Protein AF-A0A1Y1XX23-F1 (afdb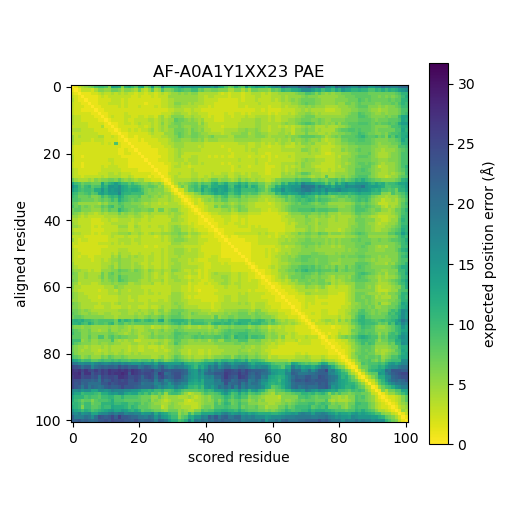_monomer)

InterPro domains:
  IPR007120 DNA-directed RNA polymerase, subunit 2, hybrid-binding domain [PF00562] (6-83)
  IPR037033 DNA-directed RNA polymerase, subunit 2, hybrid-binding domain superfamily [G3DSA:2.40.270.10] (3-96)

Solvent-accessible surface area (backbone atoms only — not comparable to full-atom values): 6618 Å² total; per-residue (Å²): 124,55,78,52,49,42,60,46,71,68,52,89,83,46,58,72,67,59,47,51,54,52,26,55,50,55,53,75,59,57,52,97,48,52,45,54,78,57,47,35,73,70,96,73,79,34,73,56,38,63,74,69,46,42,75,81,63,42,72,39,68,55,73,89,83,83,92,72,97,53,98,67,65,48,52,93,90,34,74,82,76,77,88,67,72,41,78,85,81,57,43,56,95,49,78,47,74,58,86,76,132

Sequence (101 aa):
MGIPASMVPNGNHNQSACNFFASAMIKQASGDTNFLESAQVPLVNTFAYNLLKMDKQPNRVKLVVMIQSYTGYNQNDGVIISKLPLTKLVAYWKMVTYNVP

Structure (mmCIF, N/CA/C/O backbone):
data_AF-A0A1Y1XX23-F1
#
_entry.id   AF-A0A1Y1XX23-F1
#
loop_
_atom_site.group_PDB
_atom_site.id
_atom_site.type_symbol
_atom_site.label_atom_id
_atom_site.label_alt_id
_atom_site.label_comp_id
_atom_site.label_asym_id
_atom_site.label_entity_id
_atom_site.label_seq_id
_atom_site.pdbx_PDB_ins_code
_atom_site.Cartn_x
_atom_site.Cartn_y
_atom_site.Cartn_z
_atom_site.occupancy
_atom_site.B_iso_or_equiv
_atom_site.auth_seq_id
_atom_site.auth_comp_id
_atom_site.auth_asym_id
_atom_site.auth_atom_id
_atom_site.pdbx_PDB_model_num
ATOM 1 N N . MET A 1 1 ? 11.835 12.868 -9.079 1.00 68.38 1 MET A N 1
ATOM 2 C CA . MET A 1 1 ? 11.246 11.835 -8.195 1.00 68.38 1 MET A CA 1
ATOM 3 C C . MET A 1 1 ? 12.217 10.671 -8.088 1.00 68.38 1 MET A C 1
ATOM 5 O O . MET A 1 1 ? 12.743 10.268 -9.116 1.00 68.38 1 MET A O 1
ATOM 9 N N . GLY A 1 2 ? 12.479 10.153 -6.886 1.00 86.06 2 GLY A N 1
ATOM 10 C CA . GLY A 1 2 ? 13.211 8.887 -6.725 1.00 86.06 2 GLY A CA 1
ATOM 11 C C . GLY A 1 2 ? 12.326 7.673 -7.029 1.00 86.06 2 GLY A C 1
ATOM 12 O O . GLY A 1 2 ? 11.110 7.822 -7.130 1.00 86.06 2 GLY A O 1
ATOM 13 N N . ILE A 1 3 ? 12.921 6.478 -7.116 1.00 88.62 3 ILE A N 1
ATOM 14 C CA . ILE A 1 3 ? 12.219 5.207 -7.395 1.00 88.62 3 ILE A CA 1
ATOM 15 C C . ILE A 1 3 ? 10.960 4.994 -6.521 1.00 88.62 3 ILE A C 1
ATOM 17 O O . ILE A 1 3 ? 9.897 4.732 -7.075 1.00 88.62 3 ILE A O 1
ATOM 21 N N . PRO A 1 4 ? 10.994 5.147 -5.180 1.00 89.06 4 PRO A N 1
ATOM 22 C CA . PRO A 1 4 ? 9.784 4.967 -4.372 1.00 89.06 4 PRO A CA 1
ATOM 23 C C . PRO A 1 4 ? 8.728 6.057 -4.598 1.00 89.06 4 PRO A C 1
ATOM 25 O O . PRO A 1 4 ? 7.537 5.765 -4.563 1.00 89.06 4 PRO A O 1
ATOM 28 N N . ALA A 1 5 ? 9.142 7.291 -4.893 1.00 91.19 5 ALA A N 1
ATOM 29 C CA . ALA A 1 5 ? 8.216 8.392 -5.153 1.00 91.19 5 ALA A CA 1
ATOM 30 C C . ALA A 1 5 ? 7.533 8.277 -6.524 1.00 91.19 5 ALA A C 1
ATOM 32 O O . ALA A 1 5 ? 6.390 8.696 -6.677 1.00 91.19 5 ALA A O 1
ATOM 33 N N . SER A 1 6 ? 8.199 7.682 -7.519 1.00 91.25 6 SER A N 1
ATOM 34 C CA . SER A 1 6 ? 7.615 7.435 -8.844 1.00 91.25 6 SER A CA 1
ATOM 35 C C . SER A 1 6 ? 6.658 6.238 -8.881 1.00 91.25 6 SER A C 1
ATOM 37 O O . SER A 1 6 ? 5.943 6.064 -9.868 1.00 91.25 6 SER A O 1
ATOM 39 N N . MET A 1 7 ? 6.610 5.427 -7.820 1.00 89.94 7 MET A N 1
ATOM 40 C CA . MET A 1 7 ? 5.634 4.345 -7.648 1.00 89.94 7 MET A CA 1
ATOM 41 C C . MET A 1 7 ? 4.296 4.816 -7.058 1.00 89.94 7 MET A C 1
ATOM 43 O O . MET A 1 7 ? 3.347 4.036 -7.026 1.00 89.94 7 MET A O 1
ATOM 47 N N . VAL A 1 8 ? 4.198 6.064 -6.586 1.00 91.69 8 VAL A N 1
ATOM 48 C CA . VAL A 1 8 ? 2.946 6.616 -6.052 1.00 91.69 8 VAL A CA 1
ATOM 49 C C . VAL A 1 8 ? 2.022 6.998 -7.221 1.00 91.69 8 VAL A C 1
ATOM 51 O O . VAL A 1 8 ? 2.380 7.878 -8.011 1.00 91.69 8 VAL A O 1
ATOM 54 N N . PRO A 1 9 ? 0.841 6.367 -7.368 1.00 91.00 9 PRO A N 1
ATOM 55 C CA . PRO A 1 9 ? -0.091 6.714 -8.434 1.00 91.00 9 PRO A CA 1
ATOM 56 C C . PRO A 1 9 ? -0.652 8.120 -8.206 1.00 91.00 9 PRO A C 1
ATOM 58 O O . PRO A 1 9 ? -0.952 8.500 -7.077 1.00 91.00 9 PRO A O 1
ATOM 61 N N . ASN A 1 10 ? -0.801 8.894 -9.283 1.00 91.25 10 ASN A N 1
ATOM 62 C CA . ASN A 1 10 ? -1.364 10.248 -9.247 1.00 91.25 10 ASN A CA 1
ATOM 63 C C . ASN A 1 10 ? -0.710 11.195 -8.220 1.00 91.25 10 ASN A C 1
ATOM 65 O O . ASN A 1 10 ? -1.383 12.086 -7.709 1.00 91.25 10 ASN A O 1
ATOM 69 N N . GLY A 1 11 ? 0.599 11.065 -7.961 1.00 87.88 11 GLY A N 1
ATOM 70 C CA . GLY A 1 11 ? 1.301 11.856 -6.937 1.00 87.88 11 GLY A CA 1
ATOM 71 C C . GLY A 1 11 ? 1.139 13.380 -7.057 1.00 87.88 11 GLY A C 1
ATOM 72 O O . GLY A 1 11 ? 1.159 14.072 -6.046 1.00 87.88 11 GLY A O 1
ATOM 73 N N . ASN A 1 12 ? 0.893 13.916 -8.256 1.00 91.31 12 ASN A N 1
ATOM 74 C CA . ASN A 1 12 ? 0.649 15.351 -8.466 1.00 91.31 12 ASN A CA 1
ATOM 75 C C . ASN A 1 12 ? -0.692 15.850 -7.890 1.00 91.31 12 ASN A C 1
ATOM 77 O O . ASN A 1 12 ? -0.853 17.049 -7.698 1.00 91.31 12 ASN A O 1
ATOM 81 N N . HIS A 1 13 ? -1.647 14.953 -7.626 1.00 93.62 13 HIS A N 1
ATOM 82 C CA . HIS A 1 13 ? -2.953 15.275 -7.032 1.00 93.62 13 HIS A CA 1
ATOM 83 C C . HIS A 1 13 ? -2.958 15.122 -5.508 1.00 93.62 13 HIS A C 1
ATOM 85 O O . HIS A 1 13 ? -3.989 15.302 -4.867 1.00 93.62 13 HIS A O 1
ATOM 91 N N . ASN A 1 14 ? -1.820 14.741 -4.932 1.00 91.44 14 ASN A N 1
ATOM 92 C CA . ASN A 1 14 ? -1.684 14.469 -3.517 1.00 91.44 14 ASN A CA 1
ATOM 93 C C . ASN A 1 14 ? -0.838 15.553 -2.848 1.00 91.44 14 ASN A C 1
ATOM 95 O O . ASN A 1 14 ? 0.042 16.153 -3.470 1.00 91.44 14 ASN A O 1
ATOM 99 N N . GLN A 1 15 ? -1.062 15.775 -1.557 1.00 94.44 15 GLN A N 1
ATOM 100 C CA . GLN A 1 15 ? -0.211 16.673 -0.788 1.00 94.44 15 GLN A CA 1
ATOM 101 C C . GLN A 1 15 ? 1.227 16.128 -0.750 1.00 94.44 15 GLN A C 1
ATOM 103 O O . GLN A 1 15 ? 1.453 14.920 -0.633 1.00 94.44 15 GLN A O 1
ATOM 108 N N . SER A 1 16 ? 2.219 17.021 -0.809 1.00 91.31 16 SER A N 1
ATOM 109 C CA . SER A 1 16 ? 3.642 16.649 -0.801 1.00 91.31 16 SER A CA 1
ATOM 110 C C . SER A 1 16 ? 4.026 15.780 0.405 1.00 91.31 16 SER A C 1
ATOM 112 O O . SER A 1 16 ? 4.773 14.814 0.245 1.00 91.31 16 SER A O 1
ATOM 114 N N . ALA A 1 17 ? 3.460 16.060 1.584 1.00 91.44 17 ALA A N 1
ATOM 115 C CA . ALA A 1 17 ? 3.651 15.258 2.793 1.00 91.44 17 ALA A CA 1
ATOM 116 C C . ALA A 1 17 ? 3.117 13.821 2.635 1.00 91.44 17 ALA A C 1
ATOM 118 O O . ALA A 1 17 ? 3.819 12.860 2.944 1.00 91.44 17 ALA A O 1
ATOM 119 N N . CYS A 1 18 ? 1.919 13.643 2.072 1.00 90.31 18 CYS A N 1
ATOM 120 C CA . CYS A 1 18 ? 1.344 12.318 1.825 1.00 90.31 18 CYS A CA 1
ATOM 121 C C . CYS A 1 18 ? 2.180 11.498 0.830 1.00 90.31 18 CYS A C 1
ATOM 123 O O . CYS A 1 18 ? 2.353 10.294 1.017 1.00 90.31 18 CYS A O 1
ATOM 125 N N . ASN A 1 19 ? 2.766 12.141 -0.184 1.00 92.25 19 ASN A N 1
ATOM 126 C CA . ASN A 1 19 ? 3.693 11.472 -1.102 1.00 92.25 19 ASN A CA 1
ATOM 127 C C . AS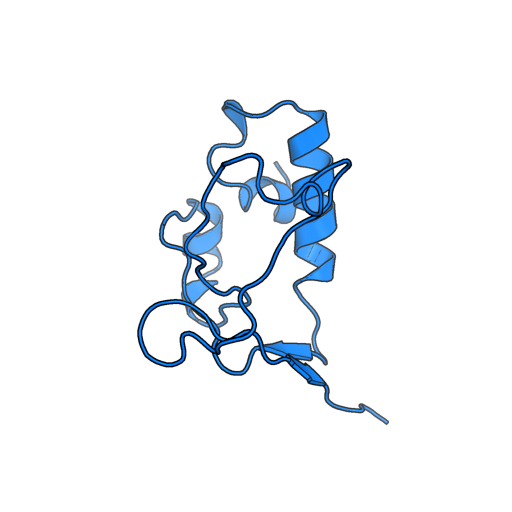N A 1 19 ? 4.968 10.996 -0.401 1.00 92.25 19 ASN A C 1
ATOM 129 O O . ASN A 1 19 ? 5.475 9.917 -0.718 1.00 92.25 19 ASN A O 1
ATOM 133 N N . PHE A 1 20 ? 5.479 11.772 0.556 1.00 91.94 20 PHE A N 1
ATOM 134 C CA . PHE A 1 20 ? 6.628 11.374 1.365 1.00 91.94 20 PHE A CA 1
ATOM 135 C C . PHE A 1 20 ? 6.311 10.129 2.205 1.00 91.94 20 PHE A C 1
ATOM 137 O O . PHE A 1 20 ? 7.054 9.146 2.138 1.00 91.94 20 PHE A O 1
ATOM 144 N N . PHE A 1 21 ? 5.172 10.118 2.908 1.00 92.94 21 PHE A N 1
ATOM 145 C CA . PHE A 1 21 ? 4.745 8.960 3.700 1.00 92.94 21 PHE A CA 1
ATOM 146 C C . PHE A 1 21 ? 4.523 7.716 2.837 1.00 92.94 21 PHE A C 1
ATOM 148 O O . PHE A 1 21 ? 5.073 6.657 3.138 1.00 92.94 21 PHE A O 1
ATOM 155 N N . ALA A 1 22 ? 3.813 7.847 1.714 1.00 91.44 22 ALA A N 1
ATOM 156 C CA . ALA A 1 22 ? 3.602 6.739 0.787 1.00 91.44 22 ALA A CA 1
ATOM 157 C C . ALA A 1 22 ? 4.934 6.171 0.266 1.00 91.44 22 ALA A C 1
ATOM 159 O O . ALA A 1 22 ? 5.134 4.957 0.250 1.00 91.44 22 ALA A O 1
ATOM 160 N N . SER A 1 23 ? 5.885 7.039 -0.091 1.00 91.50 23 SER A N 1
ATOM 161 C CA . SER A 1 23 ? 7.215 6.628 -0.563 1.00 91.50 23 SER A CA 1
ATOM 162 C C . SER A 1 23 ? 8.003 5.850 0.496 1.00 91.50 23 SER A C 1
ATOM 164 O O . SER A 1 23 ? 8.701 4.890 0.163 1.00 91.50 23 SER A O 1
ATOM 166 N N . ALA A 1 24 ? 7.902 6.247 1.767 1.00 92.00 24 ALA A N 1
ATOM 167 C CA . ALA A 1 24 ? 8.540 5.538 2.873 1.00 92.00 24 ALA A CA 1
ATOM 168 C C . ALA A 1 24 ? 7.884 4.167 3.123 1.00 92.00 24 ALA A C 1
ATOM 170 O O . ALA A 1 24 ? 8.587 3.164 3.249 1.00 92.00 24 ALA A O 1
ATOM 171 N N . MET A 1 25 ? 6.550 4.099 3.109 1.00 91.06 25 MET A N 1
ATOM 172 C CA . MET A 1 25 ? 5.786 2.864 3.334 1.00 91.06 25 MET A CA 1
ATOM 173 C C . MET A 1 25 ? 5.997 1.816 2.231 1.00 91.06 25 MET A C 1
ATOM 175 O O . MET A 1 25 ? 6.030 0.621 2.511 1.00 91.06 25 MET A O 1
ATOM 179 N N . ILE A 1 26 ? 6.220 2.235 0.980 1.00 88.38 26 ILE A N 1
ATOM 180 C CA . ILE A 1 26 ? 6.510 1.314 -0.136 1.00 88.38 26 ILE A CA 1
ATOM 181 C C . ILE A 1 26 ? 7.756 0.456 0.134 1.00 88.38 26 ILE A C 1
ATOM 183 O O . ILE A 1 26 ? 7.801 -0.709 -0.267 1.00 88.38 26 ILE A O 1
ATOM 187 N N . LYS A 1 27 ? 8.750 1.001 0.848 1.00 85.81 27 LYS A N 1
ATOM 188 C CA . LYS A 1 27 ? 9.940 0.238 1.246 1.00 85.81 27 LYS A CA 1
ATOM 189 C C . LYS A 1 27 ? 9.615 -0.823 2.294 1.00 85.81 27 LYS A C 1
ATOM 191 O O . LYS A 1 27 ? 10.158 -1.910 2.218 1.00 85.81 27 LYS A O 1
ATOM 196 N N . GLN A 1 28 ? 8.707 -0.538 3.226 1.00 85.88 28 GLN A N 1
ATOM 197 C CA . GLN A 1 28 ? 8.296 -1.507 4.250 1.00 85.88 28 GLN A CA 1
ATOM 198 C C . GLN A 1 28 ? 7.511 -2.683 3.653 1.00 85.88 28 GLN A C 1
ATOM 200 O O . GLN A 1 28 ? 7.577 -3.794 4.167 1.00 85.88 28 GLN A O 1
ATOM 205 N N . ALA A 1 29 ? 6.798 -2.454 2.549 1.00 79.06 29 ALA A N 1
ATOM 206 C CA . ALA A 1 29 ? 6.064 -3.498 1.837 1.00 79.06 29 ALA A CA 1
ATOM 207 C C . ALA A 1 29 ? 6.962 -4.431 1.000 1.00 79.06 29 ALA A C 1
ATOM 209 O O . ALA A 1 29 ? 6.492 -5.457 0.515 1.00 79.06 29 ALA A O 1
ATOM 210 N N . SER A 1 30 ? 8.228 -4.066 0.781 1.00 70.69 30 SER A N 1
ATOM 211 C CA . SER A 1 30 ? 9.153 -4.794 -0.091 1.00 70.69 30 SER A CA 1
ATOM 212 C C . SER A 1 30 ? 10.302 -5.339 0.754 1.00 70.69 30 SER A C 1
ATOM 214 O O . SER A 1 30 ? 11.162 -4.572 1.173 1.00 70.69 30 SER A O 1
ATOM 216 N N . GLY A 1 31 ? 10.318 -6.644 1.027 1.00 67.81 31 GLY A N 1
ATOM 217 C CA . GLY A 1 31 ? 11.386 -7.281 1.799 1.00 67.81 31 GLY A CA 1
ATOM 218 C C . GLY A 1 31 ? 11.746 -8.651 1.239 1.00 67.81 31 GLY A C 1
ATOM 219 O O . GLY A 1 31 ? 10.867 -9.383 0.794 1.00 67.81 31 GLY A O 1
ATOM 220 N N . ASP A 1 32 ? 13.031 -8.997 1.288 1.00 68.25 32 ASP A N 1
ATOM 221 C CA . ASP A 1 32 ? 13.571 -10.223 0.679 1.00 68.25 32 ASP A CA 1
ATOM 222 C C . ASP A 1 32 ? 13.135 -11.510 1.400 1.00 68.25 32 ASP A C 1
ATOM 224 O O . ASP A 1 32 ? 13.193 -12.596 0.831 1.00 68.25 32 ASP A O 1
ATOM 228 N N . THR A 1 33 ? 12.680 -11.403 2.650 1.00 73.44 33 THR A N 1
ATOM 229 C CA . THR A 1 33 ? 12.286 -12.544 3.493 1.00 73.44 33 THR A CA 1
ATOM 230 C C . THR A 1 33 ? 10.777 -12.770 3.556 1.00 73.44 33 THR A C 1
ATOM 232 O O . THR A 1 33 ? 10.334 -13.811 4.042 1.00 73.44 33 THR A O 1
ATOM 235 N N . ASN A 1 34 ? 9.983 -11.816 3.061 1.00 78.06 34 ASN A N 1
ATOM 236 C CA . ASN A 1 34 ? 8.543 -11.754 3.274 1.00 78.06 34 ASN A CA 1
ATOM 237 C C . ASN A 1 34 ? 7.806 -11.707 1.935 1.00 78.06 34 ASN A C 1
ATOM 239 O O . ASN A 1 34 ? 7.775 -10.674 1.267 1.00 78.06 34 ASN A O 1
ATOM 243 N N . PHE A 1 35 ? 7.166 -12.817 1.571 1.00 79.31 35 PHE A N 1
ATOM 244 C CA . PHE A 1 35 ? 6.444 -12.943 0.308 1.00 79.31 35 PHE A CA 1
ATOM 245 C C . PHE A 1 35 ? 4.946 -13.053 0.535 1.00 79.31 35 PHE A C 1
ATOM 247 O O . PHE A 1 35 ? 4.467 -13.734 1.442 1.00 79.31 35 PHE A O 1
ATOM 254 N N . LEU A 1 36 ? 4.196 -12.387 -0.332 1.00 80.94 36 LEU A N 1
ATOM 255 C CA . LEU A 1 36 ? 2.749 -12.443 -0.338 1.00 80.94 36 LEU A CA 1
ATOM 256 C C . LEU A 1 36 ? 2.293 -13.646 -1.175 1.00 80.94 36 LEU A C 1
ATOM 258 O O . LEU A 1 36 ? 2.589 -13.713 -2.365 1.00 80.94 36 LEU A O 1
ATOM 262 N N . GLU A 1 37 ? 1.550 -14.574 -0.568 1.00 80.56 37 GLU A N 1
ATOM 263 C CA . GLU A 1 37 ? 1.141 -15.834 -1.218 1.00 80.56 37 GLU A CA 1
ATOM 264 C C . GLU A 1 37 ? 0.251 -15.605 -2.452 1.00 80.56 37 GLU A C 1
ATOM 266 O O . GLU A 1 37 ? 0.310 -16.347 -3.427 1.00 80.56 37 GLU A O 1
ATOM 271 N N . SER A 1 38 ? -0.577 -14.560 -2.428 1.00 81.69 38 SER A N 1
ATOM 272 C CA . SER A 1 38 ? -1.519 -14.223 -3.504 1.00 81.69 38 SER A CA 1
ATOM 273 C C . SER A 1 38 ? -1.314 -12.791 -3.986 1.00 81.69 38 SER A C 1
ATOM 275 O O . SER A 1 38 ? -2.225 -11.962 -3.939 1.00 81.69 38 SER A O 1
ATOM 277 N N . ALA A 1 39 ? -0.092 -12.487 -4.415 1.00 85.38 39 ALA A N 1
ATOM 278 C CA . ALA A 1 39 ? 0.234 -11.181 -4.956 1.00 85.38 39 ALA A CA 1
ATOM 279 C C . ALA A 1 39 ? -0.487 -10.893 -6.281 1.00 85.38 39 ALA A C 1
ATOM 281 O O . ALA A 1 39 ? -0.676 -11.763 -7.128 1.00 85.38 39 ALA A O 1
ATOM 282 N N . GLN A 1 40 ? -0.895 -9.640 -6.453 1.00 86.12 40 GLN A N 1
ATOM 283 C CA . GLN A 1 40 ? -1.666 -9.162 -7.589 1.00 86.12 40 GLN A CA 1
ATOM 284 C C . GLN A 1 40 ? -1.046 -7.888 -8.163 1.00 86.12 40 GLN A C 1
ATOM 286 O O . GLN A 1 40 ? -0.535 -7.033 -7.435 1.00 86.12 40 GLN A O 1
ATOM 291 N N . VAL A 1 41 ? -1.150 -7.741 -9.482 1.00 89.75 41 VAL A N 1
ATOM 292 C CA . VAL A 1 41 ? -0.779 -6.512 -10.190 1.00 89.75 41 VAL A CA 1
ATOM 293 C C . VAL A 1 41 ? -1.800 -5.405 -9.868 1.00 89.75 41 VAL A C 1
ATOM 295 O O . VAL A 1 41 ? -3.010 -5.688 -9.853 1.00 89.75 41 VAL A O 1
ATOM 298 N N . PRO A 1 42 ? -1.362 -4.159 -9.588 1.00 89.38 42 PRO A N 1
ATOM 299 C CA . PRO A 1 42 ? -2.278 -3.054 -9.327 1.00 89.3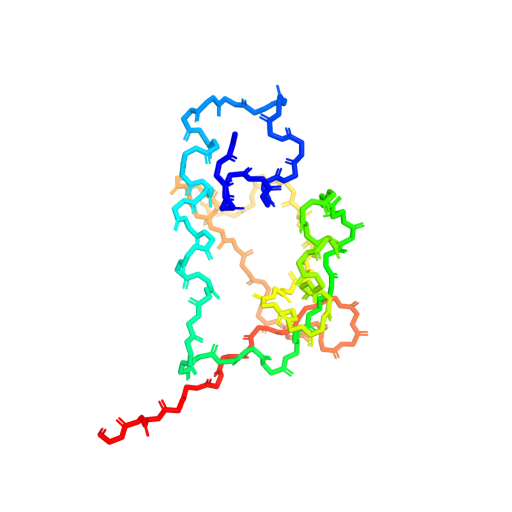8 42 PRO A CA 1
ATOM 300 C C . PRO A 1 42 ? -3.129 -2.737 -10.563 1.00 89.38 42 PRO A C 1
ATOM 302 O O . PRO A 1 42 ? -2.699 -2.919 -11.697 1.00 89.38 42 PRO A O 1
ATOM 305 N N . LEU A 1 43 ? -4.348 -2.230 -10.354 1.00 90.25 43 LEU A N 1
ATOM 306 C CA . LEU A 1 43 ? -5.206 -1.798 -11.470 1.00 90.25 43 LEU A CA 1
ATOM 307 C C . LEU A 1 43 ? -4.684 -0.526 -12.150 1.00 90.25 43 LEU A C 1
ATOM 309 O O . LEU A 1 43 ? -4.920 -0.319 -13.335 1.00 90.25 43 LEU A O 1
ATOM 313 N N . VAL A 1 44 ? -4.003 0.333 -11.390 1.00 91.00 44 VAL A N 1
ATOM 314 C CA . VAL A 1 44 ? -3.445 1.601 -11.861 1.00 91.00 44 VAL A CA 1
ATOM 315 C C . VAL A 1 44 ? -1.950 1.592 -11.578 1.00 91.00 44 VAL A C 1
ATOM 317 O O . VAL A 1 44 ? -1.542 1.564 -10.417 1.00 91.00 44 VAL A O 1
ATOM 320 N N . ASN A 1 45 ? -1.151 1.638 -12.643 1.00 89.81 45 ASN A N 1
ATOM 321 C CA . ASN A 1 45 ? 0.309 1.582 -12.590 1.00 89.81 45 ASN A CA 1
ATOM 322 C C . ASN A 1 45 ? 0.929 2.888 -13.094 1.00 89.81 45 ASN A C 1
ATOM 324 O O . ASN A 1 45 ? 0.335 3.615 -13.891 1.00 89.81 45 ASN A O 1
ATOM 328 N N . THR A 1 46 ? 2.150 3.180 -12.644 1.00 91.38 46 THR A N 1
ATOM 329 C CA . THR A 1 46 ? 2.941 4.313 -13.142 1.00 91.38 46 THR A CA 1
ATOM 330 C C . THR A 1 46 ? 3.899 3.864 -14.245 1.00 91.38 46 THR A C 1
ATOM 332 O O . THR A 1 46 ? 4.235 2.686 -14.362 1.00 91.38 46 THR A O 1
ATOM 335 N N . PHE A 1 47 ? 4.409 4.808 -15.038 1.00 90.25 47 PHE A N 1
ATOM 336 C CA . PHE A 1 47 ? 5.439 4.511 -16.042 1.00 90.25 47 PHE A CA 1
ATOM 337 C C . PHE A 1 47 ? 6.670 3.818 -15.431 1.00 90.25 47 PHE A C 1
ATOM 339 O O . PHE A 1 47 ? 7.195 2.863 -16.000 1.00 90.25 47 PHE A O 1
ATOM 346 N N . ALA A 1 48 ? 7.099 4.258 -14.243 1.00 91.38 48 ALA A N 1
ATOM 347 C CA . ALA A 1 48 ? 8.237 3.669 -13.541 1.00 91.38 48 ALA A CA 1
ATOM 348 C C . ALA A 1 48 ? 7.986 2.208 -13.129 1.00 91.38 48 ALA A C 1
ATOM 350 O O . ALA A 1 48 ? 8.902 1.393 -13.212 1.00 91.38 48 ALA A O 1
ATOM 351 N N . TYR A 1 49 ? 6.753 1.867 -12.738 1.00 91.19 49 TYR A N 1
ATOM 352 C CA . TYR A 1 49 ? 6.366 0.496 -12.398 1.00 91.19 49 TYR A CA 1
ATOM 353 C C . TYR A 1 49 ? 6.547 -0.456 -13.594 1.00 91.19 49 TYR A C 1
ATOM 355 O O . TYR A 1 49 ? 7.164 -1.516 -13.461 1.00 91.19 49 TYR A O 1
ATOM 363 N N . ASN A 1 50 ? 6.104 -0.026 -14.781 1.00 90.56 50 ASN A N 1
ATOM 364 C CA . ASN A 1 50 ? 6.253 -0.791 -16.023 1.00 90.56 50 ASN A CA 1
ATOM 365 C C . ASN A 1 50 ? 7.722 -0.871 -16.471 1.00 90.56 50 ASN A C 1
ATOM 367 O O . ASN A 1 50 ? 8.191 -1.933 -16.878 1.00 90.56 50 ASN A O 1
ATOM 371 N N . LEU A 1 51 ? 8.469 0.235 -16.360 1.00 92.19 51 LEU A N 1
ATOM 372 C CA . LEU A 1 51 ? 9.891 0.294 -16.715 1.00 92.19 51 LEU A CA 1
ATOM 373 C C . LEU A 1 51 ? 10.728 -0.693 -15.886 1.00 92.19 51 LEU A C 1
ATOM 375 O O . LEU A 1 51 ? 11.583 -1.391 -16.428 1.00 92.19 51 LEU A O 1
ATOM 379 N N . LEU A 1 52 ? 10.449 -0.781 -14.583 1.00 90.25 52 LEU A N 1
ATOM 380 C CA . LEU A 1 52 ? 11.115 -1.697 -13.654 1.00 90.25 52 LEU A CA 1
ATOM 381 C C . LEU A 1 52 ? 10.553 -3.128 -13.706 1.00 90.25 52 LEU A C 1
ATOM 383 O O . LEU A 1 52 ? 11.049 -4.001 -12.998 1.00 90.25 52 LEU A O 1
ATOM 387 N N . LYS A 1 53 ? 9.544 -3.387 -14.552 1.00 90.44 53 LYS A N 1
ATOM 388 C CA . LYS A 1 53 ? 8.886 -4.694 -14.722 1.00 90.44 53 LYS A CA 1
ATOM 389 C C . LYS A 1 53 ? 8.395 -5.291 -13.401 1.00 90.44 53 LYS A C 1
ATOM 391 O O . LYS A 1 53 ? 8.483 -6.502 -13.193 1.00 90.44 53 LYS A O 1
ATOM 396 N N . MET A 1 54 ? 7.854 -4.447 -12.524 1.00 87.62 54 MET A N 1
ATOM 397 C CA . MET A 1 54 ? 7.360 -4.878 -11.212 1.00 87.62 54 MET A CA 1
ATOM 398 C C . MET A 1 54 ? 6.145 -5.816 -11.302 1.00 87.62 54 MET A C 1
ATOM 400 O O . MET A 1 54 ? 5.845 -6.504 -10.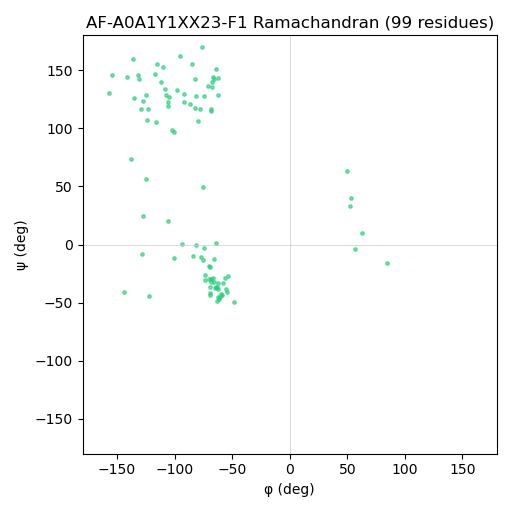331 1.00 87.62 54 MET A O 1
ATOM 404 N N . ASP A 1 55 ? 5.515 -5.933 -12.477 1.00 86.94 55 ASP A N 1
ATOM 405 C CA . ASP A 1 55 ? 4.511 -6.963 -12.780 1.00 86.94 55 ASP A CA 1
ATOM 406 C C . ASP A 1 55 ? 5.030 -8.394 -12.571 1.00 86.94 55 ASP A C 1
ATOM 408 O O . ASP A 1 55 ? 4.251 -9.298 -12.281 1.00 86.94 55 ASP A O 1
ATOM 412 N N . LYS A 1 56 ? 6.345 -8.620 -12.725 1.00 87.31 56 LYS A N 1
ATOM 413 C CA . LYS A 1 56 ? 6.958 -9.947 -12.550 1.00 87.31 56 LYS A CA 1
ATOM 414 C C . LYS A 1 56 ? 7.042 -10.381 -11.092 1.00 87.31 56 LYS A C 1
ATOM 416 O O . LYS A 1 56 ? 7.099 -11.575 -10.822 1.00 87.31 56 LYS A O 1
ATOM 421 N N . GLN A 1 57 ? 7.083 -9.421 -10.174 1.00 84.56 57 GLN A N 1
ATOM 422 C CA . GLN A 1 57 ? 7.160 -9.670 -8.741 1.00 84.56 57 GLN A CA 1
ATOM 423 C C . GLN A 1 57 ? 6.220 -8.700 -8.018 1.00 84.56 57 GLN A C 1
ATOM 425 O O . GLN A 1 57 ? 6.668 -7.722 -7.409 1.00 84.56 57 GLN A O 1
ATOM 430 N N . PRO A 1 58 ? 4.898 -8.932 -8.109 1.00 84.75 58 PRO A N 1
ATOM 431 C CA . PRO A 1 58 ? 3.941 -8.109 -7.399 1.00 84.75 58 PRO A CA 1
ATOM 432 C C . PRO A 1 58 ? 4.091 -8.326 -5.888 1.00 84.75 58 PRO A C 1
ATOM 434 O O . PRO A 1 58 ? 4.354 -9.429 -5.415 1.00 84.75 58 PRO A O 1
ATOM 437 N N . ASN A 1 59 ? 3.897 -7.261 -5.118 1.00 85.12 59 ASN A N 1
ATOM 438 C CA . ASN A 1 59 ? 3.990 -7.258 -3.654 1.00 85.12 59 ASN A CA 1
ATOM 439 C C . ASN A 1 59 ? 2.737 -6.657 -2.996 1.00 85.12 59 ASN A C 1
ATOM 441 O O . ASN A 1 59 ? 2.794 -6.101 -1.902 1.00 85.12 59 ASN A O 1
ATOM 445 N N . ARG A 1 60 ? 1.597 -6.702 -3.695 1.00 84.88 60 ARG A N 1
ATOM 446 C CA . ARG A 1 60 ? 0.348 -6.034 -3.299 1.00 84.88 60 ARG A CA 1
ATOM 447 C C . ARG A 1 60 ? -0.849 -6.956 -3.499 1.00 84.88 60 ARG A C 1
ATOM 449 O O . ARG A 1 60 ? -0.791 -7.888 -4.292 1.00 84.88 60 ARG A O 1
ATOM 456 N N . VAL A 1 61 ? -1.947 -6.655 -2.810 1.00 86.44 61 VAL A N 1
ATOM 457 C CA . VAL A 1 61 ? -3.281 -7.224 -3.061 1.00 86.44 61 VAL A CA 1
ATOM 458 C C . VAL A 1 61 ? -4.236 -6.104 -3.469 1.00 86.44 61 VAL A C 1
ATOM 460 O O . VAL A 1 61 ? -4.106 -4.981 -2.980 1.00 86.44 61 VAL A O 1
ATOM 463 N N . LYS A 1 62 ? -5.202 -6.387 -4.349 1.00 86.56 62 LYS A N 1
ATOM 464 C CA . LYS A 1 62 ? -6.320 -5.467 -4.608 1.00 86.56 62 LYS A CA 1
ATOM 465 C C . LYS A 1 62 ? -7.376 -5.666 -3.526 1.00 86.56 62 LYS A C 1
ATOM 467 O O . LYS A 1 62 ? -7.603 -6.792 -3.116 1.00 86.56 62 LYS A O 1
ATOM 472 N N . LEU A 1 63 ? -8.029 -4.598 -3.075 1.00 85.00 63 LEU A N 1
ATOM 473 C CA . LEU A 1 63 ? -9.094 -4.645 -2.067 1.00 85.00 63 LEU A CA 1
ATOM 474 C C . LEU A 1 63 ? -10.300 -3.834 -2.553 1.00 85.00 63 LEU A C 1
ATOM 476 O O . LEU A 1 63 ? -10.122 -2.773 -3.151 1.00 85.00 63 LEU A O 1
ATOM 480 N N . VAL A 1 64 ? -11.517 -4.311 -2.276 1.00 87.00 64 VAL A N 1
ATOM 481 C CA . VAL A 1 64 ? -12.724 -3.476 -2.384 1.00 87.00 64 VAL A CA 1
ATOM 482 C C . VAL A 1 64 ? -12.839 -2.659 -1.109 1.00 87.00 64 VAL A C 1
ATOM 484 O O . VAL A 1 64 ? -12.974 -3.224 -0.026 1.00 87.00 64 VAL A O 1
ATOM 487 N N . VAL A 1 65 ? -12.777 -1.338 -1.239 1.00 89.44 65 VAL A N 1
ATOM 488 C CA . VAL A 1 65 ? -12.839 -0.411 -0.106 1.00 89.44 65 VAL A CA 1
ATOM 489 C C . VAL A 1 65 ? -14.186 0.299 -0.113 1.00 89.44 65 VAL A C 1
ATOM 491 O O . VAL A 1 65 ? -14.587 0.868 -1.126 1.00 89.44 65 VAL A O 1
ATOM 494 N N . MET A 1 66 ? -14.869 0.278 1.030 1.00 90.50 66 MET A N 1
ATOM 495 C CA . MET A 1 66 ? -16.082 1.052 1.278 1.00 90.50 66 MET A CA 1
ATOM 496 C C . MET A 1 66 ? -15.742 2.235 2.186 1.00 90.50 66 MET A C 1
ATOM 498 O O . MET A 1 66 ? -15.165 2.047 3.255 1.00 90.50 66 MET A O 1
ATOM 502 N N . ILE A 1 67 ? -16.106 3.449 1.770 1.00 92.38 67 ILE A N 1
ATOM 503 C CA . ILE A 1 67 ? -15.886 4.673 2.550 1.00 92.38 67 ILE A CA 1
ATOM 504 C C . ILE A 1 67 ? -17.206 5.041 3.227 1.00 92.38 67 ILE A C 1
ATOM 506 O O . ILE A 1 67 ? -18.082 5.643 2.613 1.00 92.38 67 ILE A O 1
ATOM 510 N N . GLN A 1 68 ? -17.365 4.639 4.486 1.00 93.06 68 GLN A N 1
ATOM 511 C CA . GLN A 1 68 ? -18.533 4.973 5.300 1.00 93.06 68 GLN A CA 1
ATOM 512 C C . GLN A 1 68 ? -18.167 4.930 6.785 1.00 93.06 68 GLN A C 1
ATOM 514 O O . GLN A 1 68 ? -17.388 4.080 7.204 1.00 93.06 68 GLN A O 1
ATOM 519 N N . SER A 1 69 ? -18.762 5.797 7.603 1.00 92.62 69 SER A N 1
ATOM 520 C CA . SER A 1 69 ? -18.743 5.654 9.063 1.00 92.62 69 SER A CA 1
ATOM 521 C C . SER A 1 69 ? -19.582 4.440 9.475 1.00 92.62 69 SER A C 1
ATOM 523 O O . SER A 1 69 ? -20.795 4.434 9.262 1.00 92.62 69 SER A O 1
ATOM 525 N N . TYR A 1 70 ? -18.958 3.411 10.055 1.00 89.69 70 TYR A N 1
ATOM 526 C CA . TYR A 1 70 ? -19.632 2.155 10.395 1.00 89.69 70 TYR A CA 1
ATOM 527 C C . TYR A 1 70 ? -19.252 1.695 11.800 1.00 89.69 70 TYR A C 1
ATOM 529 O O . TYR A 1 70 ? -18.075 1.541 12.111 1.00 89.69 70 TYR A O 1
ATOM 537 N N . THR A 1 71 ? -20.245 1.449 12.660 1.00 89.06 71 THR A N 1
ATOM 538 C CA . THR A 1 71 ? -20.108 0.923 14.042 1.00 89.06 71 THR A CA 1
ATOM 539 C C . THR A 1 71 ? -19.209 1.711 15.012 1.00 89.06 71 THR A C 1
ATOM 541 O O . THR A 1 71 ? -19.141 1.358 16.181 1.00 89.06 71 THR A O 1
ATOM 544 N N . GLY A 1 72 ? -18.533 2.773 14.562 1.00 90.00 72 GLY A N 1
ATOM 545 C CA . GLY A 1 72 ? -17.575 3.558 15.348 1.00 90.00 72 GLY A CA 1
ATOM 546 C C . GLY A 1 72 ? -16.152 2.986 15.376 1.00 90.00 72 GLY A C 1
ATOM 547 O O . GLY A 1 72 ? -15.216 3.723 15.661 1.00 90.00 72 GLY A O 1
ATOM 548 N N . TYR A 1 73 ? -15.947 1.718 15.000 1.00 90.31 73 TYR A N 1
ATOM 549 C CA . TYR A 1 73 ? -14.623 1.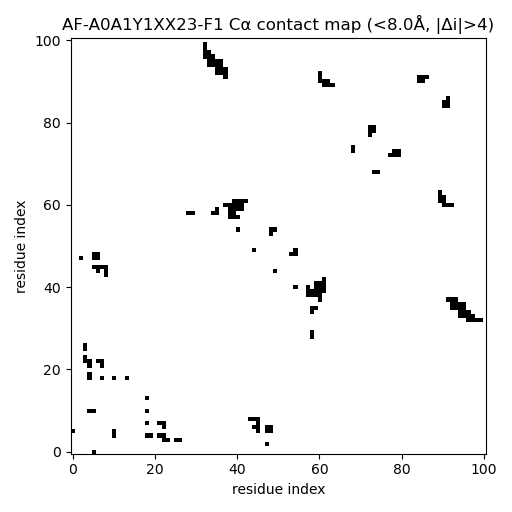074 15.012 1.00 90.31 73 TYR A CA 1
ATOM 550 C C . TYR A 1 73 ? -13.678 1.511 13.878 1.00 90.31 73 TYR A C 1
ATOM 552 O O . TYR A 1 73 ? -12.529 1.080 13.844 1.00 90.31 73 TYR A O 1
ATOM 560 N N . ASN A 1 74 ? -14.135 2.365 12.956 1.00 92.56 74 ASN A N 1
ATOM 561 C CA . ASN A 1 74 ? -13.313 2.950 11.894 1.00 92.56 74 ASN A CA 1
ATOM 562 C C . ASN A 1 74 ? -12.955 4.431 12.122 1.00 92.56 74 ASN A C 1
ATOM 564 O O . ASN A 1 74 ? -12.669 5.163 11.176 1.00 92.56 74 ASN A O 1
ATOM 568 N N . GLN A 1 75 ? -13.034 4.898 13.369 1.00 92.44 75 GLN A N 1
ATOM 569 C CA . GLN A 1 75 ? -12.626 6.248 13.758 1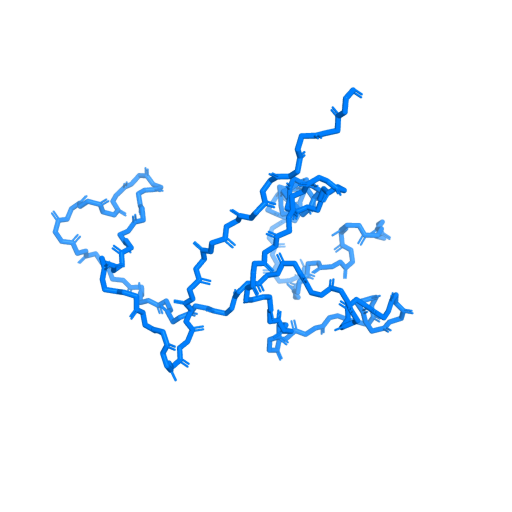.00 92.44 75 GLN A CA 1
ATOM 570 C C . GLN A 1 75 ? -11.117 6.310 14.036 1.00 92.44 75 GLN A C 1
ATOM 572 O O . GLN A 1 75 ? -10.519 5.302 14.404 1.00 92.44 75 GLN A O 1
ATOM 577 N N . ASN A 1 76 ? -10.520 7.502 13.898 1.00 90.88 76 ASN A N 1
ATOM 578 C CA . ASN A 1 76 ? -9.130 7.797 14.279 1.00 90.88 76 ASN A CA 1
ATOM 579 C C . ASN A 1 76 ? -8.109 6.777 13.723 1.00 90.88 76 ASN A C 1
ATOM 581 O O . ASN A 1 76 ? -7.482 6.040 14.480 1.00 90.88 76 ASN A O 1
ATOM 585 N N . ASP A 1 77 ? -8.009 6.709 12.391 1.00 90.38 77 ASP A N 1
ATOM 586 C CA . ASP A 1 77 ? -7.181 5.763 11.617 1.00 90.38 77 ASP A CA 1
ATOM 587 C C . ASP A 1 77 ? -7.546 4.270 11.770 1.00 90.38 77 ASP A C 1
ATOM 589 O O . ASP A 1 77 ? -6.851 3.389 11.257 1.00 90.38 77 ASP A O 1
ATOM 593 N N . GLY A 1 78 ? -8.677 3.966 12.414 1.00 90.38 78 GLY A N 1
ATOM 594 C CA . GLY A 1 78 ? -9.247 2.624 12.468 1.00 90.38 78 GLY A CA 1
ATOM 595 C C . GLY A 1 78 ? -9.750 2.144 11.103 1.00 90.38 78 GLY A C 1
ATOM 596 O O . GLY A 1 78 ? -10.460 2.854 10.391 1.00 90.38 78 GLY A O 1
ATOM 597 N N . VAL A 1 79 ? -9.437 0.896 10.751 1.00 90.25 79 VAL A N 1
ATOM 598 C CA . VAL A 1 79 ? -9.929 0.236 9.533 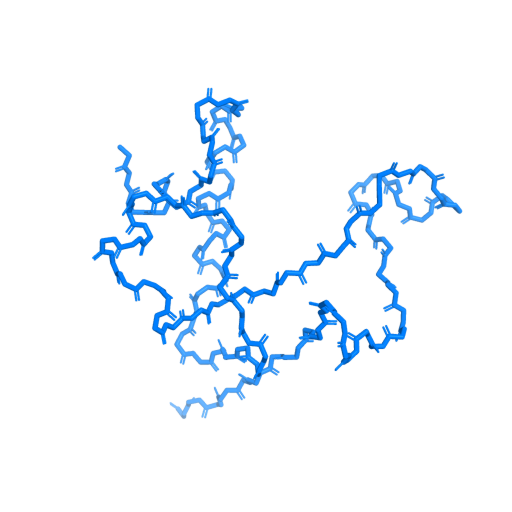1.00 90.25 79 VAL A CA 1
ATOM 599 C C . VAL A 1 79 ? -10.610 -1.071 9.917 1.00 90.25 79 VAL A C 1
ATOM 601 O O . VAL A 1 79 ? -10.035 -1.904 10.614 1.00 90.25 79 VAL A O 1
ATOM 604 N N . ILE A 1 80 ? -11.838 -1.270 9.437 1.00 90.44 80 ILE A N 1
ATOM 605 C CA . ILE A 1 80 ? -12.584 -2.515 9.635 1.00 90.44 80 ILE A CA 1
ATOM 606 C C . ILE A 1 80 ? -12.300 -3.438 8.452 1.00 90.44 80 ILE A C 1
ATOM 608 O O . ILE A 1 80 ? -12.556 -3.085 7.301 1.00 90.44 80 ILE A O 1
ATOM 612 N N . ILE A 1 81 ? -11.783 -4.632 8.741 1.00 87.19 81 ILE A N 1
ATOM 613 C CA . ILE A 1 81 ? -11.470 -5.657 7.741 1.00 87.19 81 ILE A CA 1
ATOM 614 C C . ILE A 1 81 ? -12.476 -6.799 7.873 1.00 87.19 81 ILE A C 1
ATOM 616 O O . ILE A 1 81 ? -12.764 -7.273 8.973 1.00 87.19 81 ILE A O 1
ATOM 620 N N . SER A 1 82 ? -13.014 -7.264 6.744 1.00 83.56 82 SER A N 1
ATOM 621 C CA . SER A 1 82 ? -13.936 -8.398 6.725 1.00 83.56 82 SER A CA 1
ATOM 622 C C . SER A 1 82 ? -13.251 -9.672 7.229 1.00 83.56 82 SER A C 1
ATOM 624 O O . SER A 1 82 ? -12.213 -10.069 6.705 1.00 83.56 82 SER A O 1
ATOM 626 N N . LYS A 1 83 ? -13.871 -10.361 8.195 1.00 77.31 83 LYS A N 1
ATOM 627 C CA . LYS A 1 83 ? -13.368 -11.641 8.728 1.00 77.31 83 LYS A CA 1
ATOM 628 C C . LYS A 1 83 ? -13.405 -12.775 7.699 1.00 77.31 83 LYS A C 1
ATOM 630 O O . LYS A 1 83 ? -12.621 -13.716 7.782 1.00 77.31 83 LYS A O 1
ATOM 635 N N . LEU A 1 84 ? -14.342 -12.712 6.757 1.00 66.88 84 LEU A N 1
ATOM 636 C CA . LEU A 1 84 ? -14.452 -13.714 5.707 1.00 66.88 84 LEU A CA 1
ATOM 637 C C . LEU A 1 84 ? -13.338 -13.500 4.681 1.00 66.88 84 LEU A C 1
ATOM 639 O O . LEU A 1 84 ? -13.209 -12.390 4.156 1.00 66.88 84 LEU A O 1
ATOM 643 N N . PRO A 1 85 ? -12.556 -14.543 4.357 1.00 56.91 85 PRO A N 1
ATOM 644 C CA . PRO A 1 85 ? -11.633 -14.451 3.251 1.00 56.91 85 PRO A CA 1
ATOM 645 C C . PRO A 1 85 ? -12.480 -14.380 1.975 1.00 56.91 85 PRO A C 1
ATOM 647 O O . PRO A 1 85 ? -13.240 -15.293 1.652 1.00 56.91 85 PRO A O 1
ATOM 650 N N . LEU A 1 86 ? -12.387 -13.269 1.245 1.00 53.41 86 LEU A N 1
ATOM 651 C CA . LEU A 1 86 ? -12.992 -13.104 -0.080 1.00 53.41 86 LEU A CA 1
ATOM 652 C C . LEU A 1 86 ? -12.167 -13.883 -1.122 1.00 53.41 86 LEU A C 1
ATOM 654 O O . LEU A 1 86 ? -11.793 -13.350 -2.168 1.00 53.41 86 LEU A O 1
ATOM 658 N N . THR A 1 87 ? -11.876 -15.157 -0.829 1.00 47.19 87 THR A N 1
ATOM 659 C CA . THR A 1 87 ? -10.893 -16.039 -1.488 1.00 47.19 87 THR A CA 1
ATOM 660 C C . THR A 1 87 ? -11.208 -16.352 -2.949 1.00 47.19 87 THR A C 1
ATOM 662 O O . THR A 1 87 ? -10.475 -17.099 -3.584 1.00 47.19 87 THR A O 1
ATOM 665 N N . LYS A 1 88 ? -12.292 -15.812 -3.511 1.00 47.28 88 LYS A N 1
ATOM 666 C CA . LYS A 1 88 ? -12.636 -16.011 -4.924 1.00 47.28 88 LYS A CA 1
ATOM 667 C C . LYS A 1 88 ? -12.906 -14.739 -5.709 1.00 47.28 88 LYS A C 1
ATOM 669 O O . LYS A 1 88 ? -13.038 -14.839 -6.922 1.00 47.28 88 LYS A O 1
ATOM 674 N N . LEU A 1 89 ? -12.989 -13.569 -5.069 1.00 46.56 89 LEU A N 1
ATOM 675 C CA . LEU A 1 89 ? -13.367 -12.357 -5.796 1.00 46.56 89 LEU A CA 1
ATOM 676 C C . LEU A 1 89 ? -12.345 -11.231 -5.716 1.00 46.56 89 LEU A C 1
ATOM 678 O O . LEU A 1 89 ? -12.081 -10.666 -6.773 1.00 46.56 89 LEU A O 1
ATOM 682 N N . VAL A 1 90 ? -11.742 -10.893 -4.562 1.00 52.09 90 VAL A N 1
ATOM 683 C CA . VAL A 1 90 ? -10.871 -9.695 -4.552 1.00 52.09 90 VAL A CA 1
ATOM 684 C C . VAL A 1 90 ? -9.608 -9.751 -3.679 1.00 52.09 90 VAL A C 1
ATOM 686 O O . VAL A 1 90 ? -8.574 -9.335 -4.190 1.00 52.09 90 VAL A O 1
ATOM 689 N N . ALA A 1 91 ? -9.575 -10.286 -2.451 1.00 54.75 91 ALA A N 1
ATOM 690 C CA . ALA A 1 91 ? -8.335 -10.201 -1.656 1.00 54.75 91 ALA A CA 1
ATOM 691 C C . ALA A 1 91 ? -8.212 -11.262 -0.558 1.00 54.75 91 ALA A C 1
ATOM 693 O O . ALA A 1 91 ? -9.102 -11.399 0.280 1.00 54.75 91 ALA A O 1
ATOM 694 N N . TYR A 1 92 ? -7.068 -11.946 -0.516 1.00 62.59 92 TYR A N 1
ATOM 695 C CA . TYR A 1 92 ? -6.599 -12.736 0.621 1.00 62.59 92 TYR A CA 1
ATOM 696 C C . TYR A 1 92 ? -5.163 -12.296 0.928 1.00 62.59 92 TYR A C 1
ATOM 698 O O . TYR A 1 92 ? -4.288 -12.408 0.070 1.00 62.59 92 TYR A O 1
ATOM 706 N N . TRP A 1 93 ? -4.936 -11.726 2.116 1.00 67.44 93 TRP A N 1
ATOM 707 C CA . TRP A 1 93 ? -3.618 -11.246 2.538 1.00 67.44 93 TRP A CA 1
ATOM 708 C C . TRP A 1 93 ? -3.001 -12.249 3.512 1.00 67.44 93 TRP A C 1
ATOM 710 O O . TRP A 1 93 ? -3.334 -12.267 4.696 1.00 67.44 93 TRP A O 1
ATOM 720 N N . LYS A 1 94 ? -2.122 -13.109 2.988 1.00 72.12 94 LYS A N 1
ATOM 721 C CA . LYS A 1 94 ? -1.305 -14.038 3.772 1.00 72.12 94 LYS A CA 1
ATOM 722 C C . LYS A 1 94 ? 0.159 -13.870 3.394 1.00 72.12 94 LYS A C 1
ATOM 724 O O . LYS A 1 94 ? 0.526 -13.964 2.222 1.00 72.12 94 LYS A O 1
ATOM 729 N N . MET A 1 95 ? 0.964 -13.592 4.412 1.00 70.50 95 MET A N 1
ATOM 730 C CA . MET A 1 95 ? 2.405 -13.412 4.304 1.00 70.50 95 MET A CA 1
ATOM 731 C C . MET A 1 95 ? 3.102 -14.714 4.685 1.00 70.50 95 MET A C 1
ATOM 733 O O . MET A 1 95 ? 2.774 -15.325 5.701 1.00 70.50 95 MET A O 1
ATOM 737 N N . VAL A 1 96 ? 4.063 -15.124 3.866 1.00 76.56 96 VAL A N 1
ATOM 738 C CA . VAL A 1 96 ? 4.986 -16.219 4.152 1.00 76.56 96 VAL A CA 1
ATOM 739 C C . VAL A 1 96 ? 6.335 -15.597 4.471 1.00 76.56 96 VAL A C 1
ATOM 741 O O . VAL A 1 96 ? 6.909 -14.882 3.649 1.00 76.56 96 VAL A O 1
ATOM 744 N N . THR A 1 97 ? 6.814 -15.850 5.683 1.00 78.06 97 THR A N 1
ATOM 745 C CA . THR A 1 97 ? 8.088 -15.340 6.187 1.00 78.06 97 THR A CA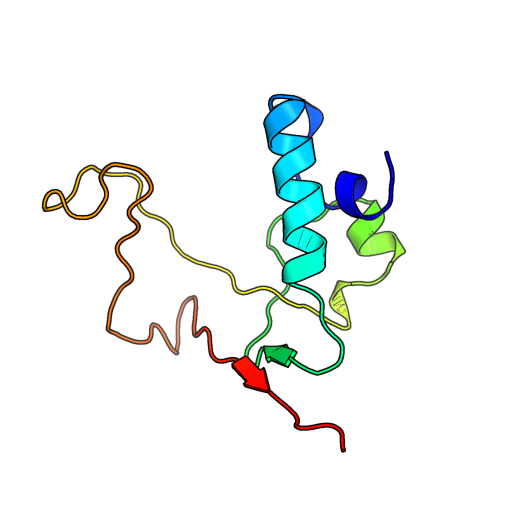 1
ATOM 746 C C . THR A 1 97 ? 9.099 -16.476 6.204 1.00 78.06 97 THR A C 1
ATOM 748 O O . THR A 1 97 ? 8.864 -17.500 6.852 1.00 78.06 97 THR A O 1
ATOM 751 N N . TYR A 1 98 ? 10.219 -16.309 5.512 1.00 74.75 98 TYR A N 1
ATOM 752 C CA . TYR A 1 98 ? 11.325 -17.257 5.570 1.00 74.75 98 TYR A CA 1
ATOM 753 C C . TYR A 1 98 ? 12.307 -16.826 6.654 1.00 74.75 98 TYR A C 1
ATOM 755 O O . TYR A 1 98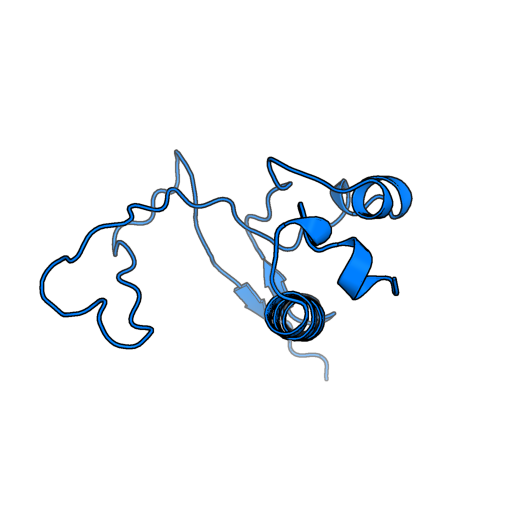 ? 12.744 -15.676 6.683 1.00 74.75 98 TYR A O 1
ATOM 763 N N . ASN A 1 99 ? 12.660 -17.758 7.539 1.00 68.94 99 ASN A N 1
ATOM 764 C CA . ASN A 1 99 ? 13.748 -17.549 8.483 1.00 68.94 99 ASN A CA 1
ATOM 765 C C . ASN A 1 99 ? 15.058 -17.792 7.731 1.00 68.94 99 ASN A C 1
ATOM 767 O O . ASN A 1 99 ? 15.372 -18.930 7.379 1.00 68.94 99 ASN A O 1
ATOM 771 N N . VAL A 1 100 ? 15.775 -16.716 7.426 1.00 63.31 100 VAL A N 1
ATOM 772 C CA . VAL A 1 100 ? 17.151 -16.809 6.931 1.00 63.31 100 VAL A CA 1
ATOM 773 C C . VAL A 1 100 ? 18.043 -17.004 8.167 1.00 63.31 100 VAL A C 1
ATOM 775 O O . VAL A 1 100 ? 17.844 -16.259 9.129 1.00 63.31 100 VAL A O 1
ATOM 778 N N . PRO A 1 101 ? 18.922 -18.025 8.202 1.00 60.25 101 PRO A N 1
ATOM 779 C CA . PRO A 1 101 ? 19.805 -18.283 9.341 1.00 60.25 101 PRO A CA 1
ATOM 780 C C . PRO A 1 101 ? 20.787 -17.139 9.612 1.00 60.25 101 PRO A C 1
ATOM 782 O O . PRO A 1 101 ? 21.159 -16.429 8.648 1.00 60.25 101 PRO A O 1
#

Secondary structure (DSSP, 8-state):
--HHHHTSTTGGGS-HHHHHHHHHHHHHT-BTTEEETT----SS--HHHHHTTGGGS----------S--TTTTSTT-----SS--TTTS----EEE----

Radius of gyration: 15.58 Å; Cα contacts (8 Å, |Δi|>4): 99; chains: 1; bounding box: 40×35×32 Å

Mean predicted aligned error: 6.6 Å

Organism: NCBI:txid1314790

pLDDT: mean 83.08, std 11.87, range [46.56, 94.44]

Foldseek 3Di:
DDLLLQFDPPSVVDDPVVSVVSSVVVVVLDDPFKAWPDFDDDPGGGPSCVVVPCVVGGSDWFDDDDDDDDPVQPPPVGDDDDPDAPVPDGDDTDMDGHDDD